Protein AF-A0A831R746-F1 (afdb_monomer)

Structure (mmCIF, N/CA/C/O backbone):
data_AF-A0A831R746-F1
#
_entry.id   AF-A0A831R746-F1
#
loop_
_atom_site.group_PDB
_atom_site.id
_atom_site.type_symbol
_atom_site.label_atom_id
_atom_site.label_alt_id
_atom_site.label_comp_id
_atom_site.label_asym_id
_atom_site.label_entity_id
_atom_site.label_seq_id
_atom_site.pdbx_PDB_ins_code
_atom_site.Cartn_x
_atom_site.Cartn_y
_atom_site.Cartn_z
_atom_site.occupancy
_atom_site.B_iso_or_equiv
_atom_site.auth_seq_id
_atom_site.auth_comp_id
_atom_site.auth_asym_id
_atom_site.auth_atom_id
_atom_site.pdbx_PDB_model_num
ATOM 1 N N . LEU A 1 1 ? -16.765 6.979 41.112 1.00 50.09 1 LEU A N 1
ATOM 2 C CA . LEU A 1 1 ? -15.707 5.944 41.109 1.00 50.09 1 LEU A CA 1
ATOM 3 C C . LEU A 1 1 ? -16.322 4.668 40.548 1.00 50.09 1 LEU A C 1
ATOM 5 O O . LEU A 1 1 ? -17.032 3.985 41.272 1.00 50.09 1 LEU A O 1
ATOM 9 N N . GLN A 1 2 ? -16.201 4.429 39.239 1.00 57.75 2 GLN A N 1
ATOM 10 C CA . GLN A 1 2 ? -16.777 3.231 38.617 1.00 57.75 2 GLN A CA 1
ATOM 11 C C . GLN A 1 2 ? -15.980 2.003 39.065 1.00 57.75 2 GLN A C 1
ATOM 13 O O . GLN A 1 2 ? -14.766 1.943 38.887 1.00 57.75 2 GLN A O 1
ATOM 18 N N . ALA A 1 3 ? -16.677 1.065 39.700 1.00 46.56 3 ALA A N 1
ATOM 19 C CA . ALA A 1 3 ? -16.126 -0.185 40.187 1.00 46.56 3 ALA A CA 1
ATOM 20 C C . ALA A 1 3 ? -15.663 -1.044 39.000 1.00 46.56 3 ALA A C 1
ATOM 22 O O . ALA A 1 3 ? -16.482 -1.581 38.256 1.00 46.56 3 ALA A O 1
ATOM 23 N N . TYR A 1 4 ? -14.348 -1.177 38.827 1.00 52.66 4 TYR A N 1
ATOM 24 C CA . TYR A 1 4 ? -13.725 -2.161 37.939 1.00 52.66 4 TYR A CA 1
ATOM 25 C C . TYR A 1 4 ? -13.855 -3.559 38.565 1.00 52.66 4 TYR A C 1
ATOM 27 O O . TYR A 1 4 ? -12.896 -4.148 39.054 1.00 52.66 4 TYR A O 1
ATOM 35 N N . GLY A 1 5 ? -15.079 -4.074 38.623 1.00 63.88 5 GLY A N 1
ATOM 36 C CA . GLY A 1 5 ? -15.338 -5.457 38.990 1.00 63.88 5 GLY A CA 1
ATOM 37 C C . GLY A 1 5 ? -15.166 -6.368 37.778 1.00 63.88 5 GLY A C 1
ATOM 38 O O . GLY A 1 5 ? -16.043 -6.418 36.923 1.00 63.88 5 GLY A O 1
ATOM 39 N N . GLN A 1 6 ? -14.069 -7.129 37.763 1.00 67.75 6 GLN A N 1
ATOM 40 C CA . GLN A 1 6 ? -14.088 -8.541 37.358 1.00 67.75 6 GLN A CA 1
ATOM 41 C C . GLN A 1 6 ? -14.330 -8.850 35.863 1.00 67.75 6 GLN A C 1
ATOM 43 O O . GLN A 1 6 ? -15.148 -9.702 35.525 1.00 67.75 6 GLN A O 1
ATOM 48 N N . LYS A 1 7 ? -13.590 -8.223 34.941 1.00 67.12 7 LYS A N 1
ATOM 49 C CA . LYS A 1 7 ? -13.391 -8.831 33.612 1.00 67.12 7 LYS A CA 1
ATOM 50 C C . LYS A 1 7 ? -12.181 -9.758 33.671 1.00 67.12 7 LYS A C 1
ATOM 52 O O . LYS A 1 7 ? -11.176 -9.420 34.287 1.00 67.12 7 LYS A O 1
ATOM 57 N N . ASP A 1 8 ? -12.310 -10.943 33.081 1.00 86.38 8 ASP A N 1
ATOM 58 C CA . ASP A 1 8 ? -11.229 -11.926 33.011 1.00 86.38 8 ASP A CA 1
ATOM 59 C C . ASP A 1 8 ? -10.010 -11.299 32.295 1.00 86.38 8 ASP A C 1
ATOM 61 O O . ASP A 1 8 ? -10.163 -10.839 31.155 1.00 86.38 8 ASP A O 1
ATOM 65 N N . PRO A 1 9 ? -8.813 -11.278 32.919 1.00 88.44 9 PRO A N 1
ATOM 66 C CA . PRO A 1 9 ? -7.608 -10.690 32.330 1.00 88.44 9 PRO A CA 1
ATOM 67 C C . PRO A 1 9 ? -7.283 -11.225 30.931 1.00 88.44 9 PRO A C 1
ATOM 69 O O . PRO A 1 9 ? -6.778 -10.496 30.076 1.00 88.44 9 PRO A O 1
ATOM 7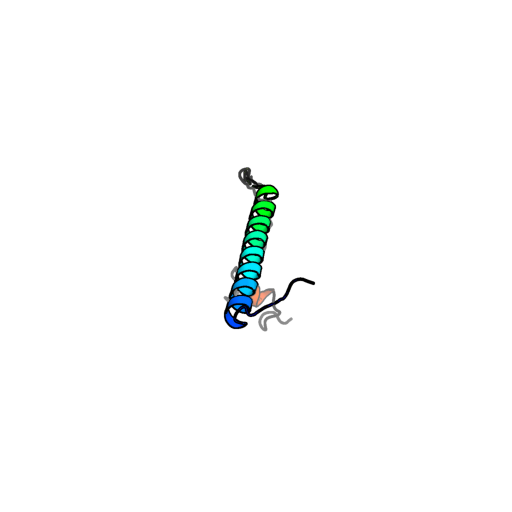2 N N . LEU A 1 10 ? -7.604 -12.492 30.657 1.00 88.69 10 LEU A N 1
ATOM 73 C CA . LEU A 1 10 ? -7.375 -13.103 29.353 1.00 88.69 10 LEU A CA 1
ATOM 74 C C . LEU A 1 10 ? -8.339 -12.563 28.291 1.00 88.69 10 LEU A C 1
ATOM 76 O O . LEU A 1 10 ? -7.971 -12.441 27.120 1.00 88.69 10 LEU A O 1
ATOM 80 N N . VAL A 1 11 ? -9.574 -12.245 28.678 1.00 89.81 11 VAL A N 1
ATOM 81 C CA . VAL A 1 11 ? -10.562 -11.623 27.786 1.00 89.81 11 VAL A CA 1
ATOM 82 C C . VAL A 1 11 ? -10.143 -10.194 27.462 1.00 89.81 11 VAL A C 1
ATOM 84 O O . VAL A 1 11 ? -10.224 -9.785 26.304 1.00 89.81 11 VAL A O 1
ATOM 87 N N . GLU A 1 12 ? -9.641 -9.463 28.453 1.00 89.81 12 GLU A N 1
ATOM 88 C CA . GLU A 1 12 ? -9.167 -8.094 28.273 1.00 89.81 12 GLU A CA 1
ATOM 89 C C . GLU A 1 12 ? -7.949 -8.052 27.344 1.00 89.81 12 GLU A C 1
ATOM 91 O O . GLU A 1 12 ? -8.004 -7.378 26.314 1.00 89.81 12 GLU A O 1
ATOM 96 N N . TYR A 1 13 ? -6.944 -8.898 27.597 1.00 92.69 13 TYR A N 1
ATOM 97 C CA . TYR A 1 13 ? -5.771 -9.039 26.731 1.00 92.69 13 TYR A CA 1
ATOM 98 C C . TYR A 1 13 ? -6.146 -9.393 25.285 1.00 92.69 13 TYR A C 1
ATOM 100 O O . TYR A 1 13 ? -5.646 -8.789 24.336 1.00 92.69 13 TYR A O 1
ATOM 108 N N . LYS A 1 14 ? -7.073 -10.341 25.089 1.00 93.94 14 LYS A N 1
ATOM 109 C CA . LYS A 1 14 ? -7.566 -10.694 23.748 1.00 93.94 14 LYS A CA 1
ATOM 110 C C . LYS A 1 14 ? -8.281 -9.524 23.079 1.00 93.94 14 LYS A C 1
ATOM 112 O O . LYS A 1 14 ? -8.077 -9.292 21.890 1.00 93.94 14 LYS A O 1
ATOM 117 N N . SER A 1 15 ? -9.121 -8.799 23.816 1.00 93.19 15 SER A N 1
ATOM 118 C CA . SER A 1 15 ? -9.868 -7.659 23.278 1.00 93.19 15 SER A CA 1
ATOM 119 C C . SER A 1 15 ? -8.949 -6.495 22.905 1.00 93.19 15 SER A C 1
ATOM 121 O O . SER A 1 15 ? -9.117 -5.890 21.845 1.00 93.19 15 SER A O 1
ATOM 123 N N . GLU A 1 16 ? -7.929 -6.240 23.723 1.00 95.44 16 GLU A N 1
ATOM 124 C CA . GLU A 1 16 ? -6.931 -5.206 23.498 1.00 95.44 16 GLU A CA 1
ATOM 125 C C . GLU A 1 16 ? -6.012 -5.570 22.328 1.00 95.44 16 GLU A C 1
ATOM 127 O O . GLU A 1 16 ? -5.838 -4.763 21.414 1.00 95.44 16 GLU A O 1
ATOM 132 N N . GLY A 1 17 ? -5.525 -6.812 22.274 1.00 96.56 17 GLY A N 1
ATOM 133 C CA . GLY A 1 17 ? -4.739 -7.310 21.146 1.00 96.56 17 GLY A CA 1
ATOM 134 C C . GLY A 1 17 ? -5.527 -7.291 19.834 1.00 96.56 17 GLY A C 1
ATOM 135 O O . GLY A 1 17 ? -5.008 -6.880 18.796 1.00 96.56 17 GLY A O 1
ATOM 136 N N . HIS A 1 18 ? -6.811 -7.654 19.870 1.00 97.12 18 HIS A N 1
ATOM 137 C CA . HIS A 1 18 ? -7.677 -7.579 18.696 1.00 97.12 18 HIS A CA 1
ATOM 138 C C . HIS A 1 18 ? -7.926 -6.132 18.243 1.00 97.12 18 HIS A C 1
ATOM 140 O O . HIS A 1 18 ? -7.989 -5.874 17.039 1.00 97.12 18 HIS A O 1
ATOM 146 N N . ARG A 1 19 ? -8.026 -5.181 19.181 1.00 97.50 19 ARG A N 1
ATOM 147 C CA . ARG A 1 19 ? -8.115 -3.747 18.872 1.00 97.50 19 ARG A CA 1
ATOM 148 C C . ARG A 1 19 ? -6.849 -3.258 18.171 1.00 97.50 19 ARG A C 1
ATOM 150 O O . ARG A 1 19 ? -6.948 -2.702 17.085 1.00 97.50 19 ARG A O 1
ATOM 157 N N . MET A 1 20 ? -5.676 -3.556 18.727 1.00 97.00 20 MET A N 1
ATOM 158 C CA . MET A 1 20 ? -4.390 -3.183 18.123 1.00 97.00 20 MET A CA 1
ATOM 159 C C . MET A 1 20 ? -4.207 -3.792 16.726 1.00 97.00 20 MET A C 1
ATOM 161 O O . MET A 1 20 ? -3.724 -3.127 15.812 1.00 97.00 20 MET A O 1
ATOM 165 N N . TYR A 1 21 ? -4.627 -5.044 16.532 1.00 98.00 21 TYR A N 1
ATOM 166 C CA . TYR A 1 21 ? -4.596 -5.691 15.221 1.00 98.00 21 TYR A CA 1
ATOM 167 C C . TYR A 1 21 ? -5.503 -4.986 14.203 1.00 98.00 21 TYR A C 1
ATOM 169 O O . TYR A 1 21 ? -5.087 -4.750 13.070 1.00 98.00 21 TYR A O 1
ATOM 177 N N . LYS A 1 22 ? -6.722 -4.604 14.601 1.00 97.88 22 LYS A N 1
ATOM 178 C CA . LYS A 1 22 ? -7.624 -3.819 13.745 1.00 97.88 22 LYS A CA 1
ATOM 179 C C . LYS A 1 22 ? -7.025 -2.462 13.380 1.00 97.88 22 LYS A C 1
ATOM 181 O O . LYS A 1 22 ? -7.095 -2.077 12.216 1.00 97.88 22 LYS A O 1
ATOM 186 N N . ASP A 1 23 ? -6.394 -1.784 14.333 1.00 98.12 23 ASP A N 1
ATOM 187 C CA . ASP A 1 23 ? -5.724 -0.503 14.088 1.00 98.12 23 ASP A CA 1
ATOM 188 C C . ASP A 1 23 ? -4.561 -0.660 13.089 1.00 98.12 23 ASP A C 1
ATOM 190 O O . ASP A 1 23 ? -4.390 0.165 12.188 1.00 98.12 23 ASP A O 1
ATOM 194 N N . LEU A 1 24 ? -3.802 -1.759 13.182 1.00 97.94 24 LEU A N 1
ATOM 195 C CA . LEU A 1 24 ? -2.768 -2.103 12.205 1.00 97.94 24 LEU A CA 1
ATOM 196 C C . LEU A 1 24 ? -3.354 -2.320 10.803 1.00 97.94 24 LEU A C 1
ATOM 198 O O . LEU A 1 24 ? -2.807 -1.792 9.835 1.00 97.94 24 LEU A O 1
ATOM 202 N N . LEU A 1 25 ? -4.451 -3.071 10.681 1.00 98.06 25 LEU A N 1
ATOM 203 C CA . LEU A 1 25 ? -5.106 -3.294 9.388 1.00 98.06 25 LEU A CA 1
ATOM 204 C C . LEU A 1 25 ? -5.553 -1.971 8.753 1.00 98.06 25 LEU A C 1
ATOM 206 O O . LEU A 1 25 ? -5.244 -1.717 7.592 1.00 98.06 25 LEU A O 1
ATOM 210 N N . LEU A 1 26 ? -6.181 -1.089 9.536 1.00 97.75 26 LEU A N 1
ATOM 211 C CA . LEU A 1 26 ? -6.596 0.239 9.069 1.00 97.75 26 LEU A CA 1
ATOM 212 C C . LEU A 1 26 ? -5.404 1.099 8.621 1.00 97.75 26 LEU A C 1
ATOM 214 O O . LEU A 1 26 ? -5.501 1.842 7.642 1.00 97.75 26 LEU A O 1
ATOM 218 N N . SER A 1 27 ? -4.267 0.986 9.309 1.00 97.88 27 SER A N 1
ATOM 219 C CA . SER A 1 27 ? -3.027 1.665 8.923 1.00 97.88 27 SER A CA 1
ATOM 220 C C . SER A 1 27 ? -2.491 1.165 7.576 1.00 97.88 27 SER A C 1
ATOM 222 O O . SER A 1 27 ? -2.117 1.969 6.717 1.00 97.88 27 SER A O 1
ATOM 224 N N . ILE A 1 28 ? -2.508 -0.153 7.352 1.00 97.94 28 ILE A N 1
ATOM 225 C CA . ILE A 1 28 ? -2.086 -0.760 6.082 1.00 97.94 28 ILE A CA 1
ATOM 226 C C . ILE A 1 28 ? -3.003 -0.310 4.942 1.00 97.94 28 ILE A C 1
ATOM 228 O O . ILE A 1 28 ? -2.504 0.132 3.905 1.00 97.94 28 ILE A O 1
ATOM 232 N N . ASP A 1 29 ? -4.319 -0.354 5.140 1.00 97.69 29 ASP A N 1
ATOM 233 C CA . ASP A 1 29 ? -5.289 0.076 4.128 1.00 97.69 29 ASP A CA 1
ATOM 234 C C . ASP A 1 29 ? -5.106 1.555 3.769 1.00 97.69 29 ASP A C 1
ATOM 236 O O . ASP A 1 29 ? -5.082 1.920 2.589 1.00 97.69 29 ASP A O 1
ATOM 240 N N . SER A 1 30 ? -4.881 2.406 4.774 1.00 97.00 30 SER A N 1
ATOM 241 C CA . SER A 1 30 ? -4.570 3.823 4.569 1.00 97.00 30 SER A CA 1
ATOM 242 C C . SER A 1 30 ? -3.274 4.013 3.771 1.00 97.00 30 SER A C 1
ATOM 244 O O . SER A 1 30 ? -3.229 4.795 2.818 1.00 97.00 30 SER A O 1
ATOM 246 N N . MET A 1 31 ? -2.229 3.240 4.078 1.00 95.81 31 MET A N 1
ATOM 247 C CA . MET A 1 31 ? -0.961 3.275 3.345 1.00 95.81 31 MET A CA 1
ATOM 248 C C . MET A 1 31 ? -1.122 2.838 1.883 1.00 95.81 31 MET A C 1
ATOM 250 O O . MET A 1 31 ? -0.540 3.469 0.993 1.00 95.81 31 MET A O 1
ATOM 254 N N . ILE A 1 32 ? -1.925 1.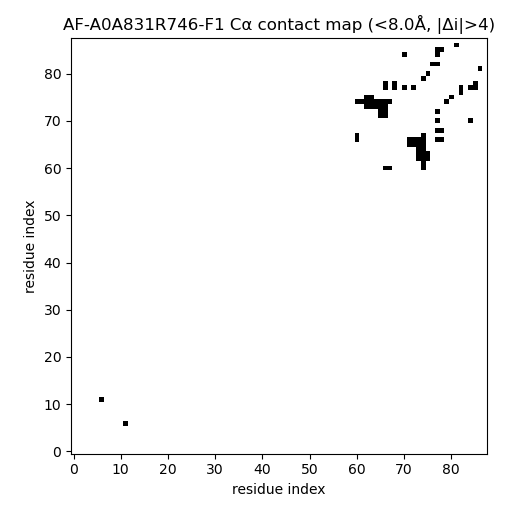805 1.612 1.00 97.00 32 ILE A N 1
ATOM 255 C CA . ILE A 1 32 ? -2.232 1.357 0.247 1.00 97.00 32 ILE A CA 1
ATOM 256 C C . ILE A 1 32 ? -3.005 2.451 -0.495 1.00 97.00 32 ILE A C 1
ATOM 258 O O . ILE A 1 32 ? -2.604 2.840 -1.593 1.00 97.00 32 ILE A O 1
ATOM 262 N N . ALA A 1 33 ? -4.056 3.006 0.111 1.00 96.19 33 ALA A N 1
ATOM 263 C CA . ALA A 1 33 ? -4.859 4.067 -0.491 1.00 96.19 33 ALA A CA 1
ATOM 264 C C . ALA A 1 33 ? -4.018 5.313 -0.819 1.00 96.19 33 ALA A C 1
ATOM 266 O O . ALA A 1 33 ? -4.105 5.855 -1.923 1.00 96.19 33 ALA A O 1
ATOM 267 N N . HIS A 1 34 ? -3.146 5.733 0.101 1.00 94.25 34 HIS A N 1
ATOM 268 C CA . HIS A 1 34 ?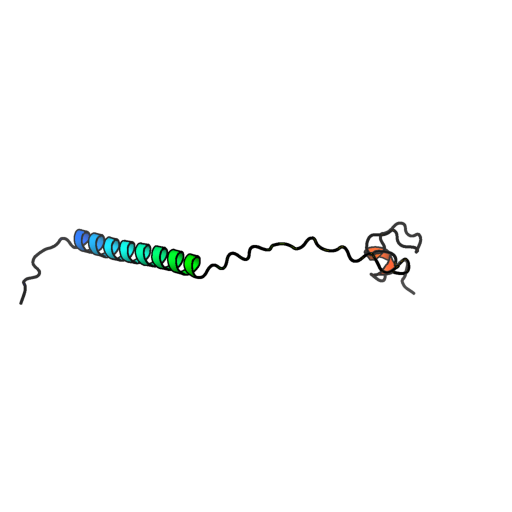 -2.226 6.853 -0.108 1.00 94.25 34 HIS A CA 1
ATOM 269 C C . HIS A 1 34 ? -1.225 6.573 -1.233 1.00 94.25 34 HIS A C 1
ATOM 271 O O . HIS A 1 34 ? -0.975 7.440 -2.077 1.00 94.25 34 HIS A O 1
ATOM 277 N N . SER A 1 35 ? -0.667 5.362 -1.254 1.00 93.12 35 SER A N 1
ATOM 278 C CA . SER A 1 35 ? 0.257 4.906 -2.297 1.00 93.12 35 SER A CA 1
ATOM 279 C C . SER A 1 35 ? -0.405 4.920 -3.672 1.00 93.12 35 SER A C 1
ATOM 281 O O . SER A 1 35 ? 0.172 5.453 -4.616 1.00 93.12 35 SER A O 1
ATOM 283 N N . LEU A 1 36 ? -1.636 4.415 -3.778 1.00 93.62 36 LEU A N 1
ATOM 284 C CA . LEU A 1 36 ? -2.406 4.397 -5.022 1.00 93.62 36 LEU A CA 1
ATOM 285 C C . LEU A 1 36 ? -2.791 5.803 -5.490 1.00 93.62 36 LEU A C 1
ATOM 287 O O . LEU A 1 36 ? -2.619 6.125 -6.660 1.00 93.62 36 LEU A O 1
ATOM 291 N N . MET A 1 37 ? -3.258 6.665 -4.587 1.00 93.56 37 MET A N 1
ATOM 292 C CA . MET A 1 37 ? -3.667 8.032 -4.929 1.00 93.56 37 MET A CA 1
ATOM 293 C C . MET A 1 37 ? -2.502 8.871 -5.472 1.00 93.56 37 MET A C 1
ATOM 295 O O . MET A 1 37 ? -2.685 9.722 -6.343 1.00 93.56 37 MET A O 1
ATOM 299 N N . ARG A 1 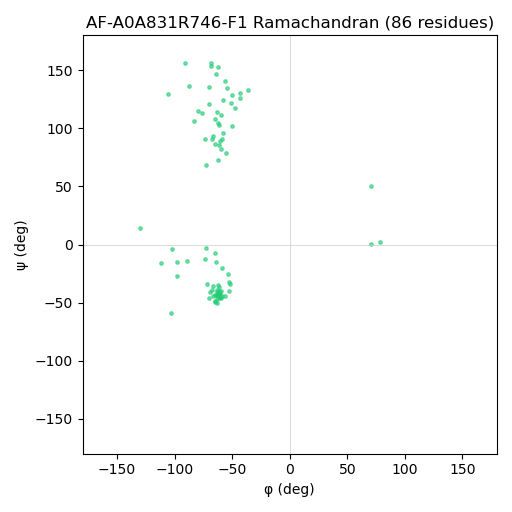38 ? -1.291 8.639 -4.957 1.00 86.69 38 ARG A N 1
ATOM 300 C CA . ARG A 1 38 ? -0.073 9.323 -5.412 1.00 86.69 38 ARG A CA 1
ATOM 301 C C . ARG A 1 38 ? 0.630 8.604 -6.556 1.00 86.69 38 ARG A C 1
ATOM 303 O O . ARG A 1 38 ? 1.499 9.212 -7.185 1.00 86.69 38 ARG A O 1
ATOM 310 N N . ALA A 1 39 ? 0.279 7.350 -6.836 1.00 88.88 39 ALA A N 1
ATOM 311 C CA . ALA A 1 39 ? 0.850 6.600 -7.938 1.00 88.88 39 ALA A CA 1
ATOM 312 C C . ALA A 1 39 ? 0.501 7.295 -9.257 1.00 88.88 39 ALA A C 1
ATOM 314 O O . ALA A 1 39 ? -0.614 7.231 -9.771 1.00 88.88 39 ALA A O 1
ATOM 315 N N . ARG A 1 40 ? 1.490 7.975 -9.838 1.00 81.25 40 ARG A N 1
ATOM 316 C CA . ARG A 1 40 ? 1.424 8.389 -11.232 1.00 81.25 40 ARG A CA 1
ATOM 317 C C . ARG A 1 40 ? 1.702 7.152 -12.069 1.00 81.25 40 ARG A C 1
ATOM 319 O O . ARG A 1 40 ? 2.817 6.633 -12.061 1.00 81.25 40 ARG A O 1
ATOM 326 N N . VAL A 1 41 ? 0.695 6.686 -12.804 1.00 75.31 41 VAL A N 1
ATOM 327 C CA . VAL A 1 41 ? 0.924 5.761 -13.913 1.00 75.31 41 VAL A CA 1
ATOM 328 C C . VAL A 1 41 ? 1.694 6.556 -14.957 1.00 75.31 41 VAL A C 1
ATOM 330 O O . VAL A 1 41 ? 1.111 7.273 -15.770 1.00 75.31 41 VAL A O 1
ATOM 333 N N . ASN A 1 42 ? 3.022 6.465 -14.915 1.00 72.00 42 ASN A N 1
ATOM 334 C CA . ASN A 1 42 ? 3.835 6.806 -16.067 1.00 72.00 42 ASN A CA 1
ATOM 335 C C . ASN A 1 42 ? 3.470 5.783 -17.140 1.00 72.00 42 ASN A C 1
ATOM 337 O O . ASN A 1 42 ? 4.109 4.738 -17.261 1.00 72.00 42 ASN A O 1
ATOM 341 N N . SER A 1 43 ? 2.416 6.079 -17.905 1.00 68.50 43 SER A N 1
ATOM 342 C CA . SER A 1 43 ? 2.264 5.536 -19.242 1.00 68.50 43 SER A CA 1
ATOM 343 C C . SER A 1 43 ? 3.480 6.053 -19.984 1.00 68.50 43 SER A C 1
ATOM 345 O O . SER A 1 43 ? 3.502 7.169 -20.506 1.00 68.50 43 SER A O 1
ATOM 347 N N . GLN A 1 44 ? 4.558 5.277 -19.928 1.00 63.88 44 GLN A N 1
ATOM 348 C CA . GLN A 1 44 ? 5.600 5.374 -20.914 1.00 63.88 44 GLN A CA 1
ATOM 349 C C . GLN A 1 44 ? 4.900 5.015 -22.219 1.00 63.88 44 GLN A C 1
ATOM 351 O O . GLN A 1 44 ? 4.933 3.871 -22.667 1.00 63.88 44 GLN A O 1
ATOM 356 N N . ASN A 1 45 ? 4.275 6.010 -22.846 1.00 61.75 45 ASN A N 1
ATOM 357 C CA . ASN A 1 45 ? 4.256 6.071 -24.282 1.00 61.75 45 ASN A CA 1
ATOM 358 C C . ASN A 1 45 ? 5.735 6.144 -24.658 1.00 61.75 45 ASN A C 1
ATOM 360 O O . ASN A 1 45 ? 6.325 7.221 -24.763 1.00 61.75 45 ASN A O 1
ATOM 364 N N . ARG A 1 46 ? 6.376 4.971 -24.700 1.00 61.91 46 ARG A N 1
ATOM 365 C CA . ARG A 1 46 ? 7.666 4.769 -25.325 1.00 61.91 46 ARG A CA 1
ATOM 366 C C . ARG A 1 46 ? 7.405 5.185 -26.758 1.00 61.91 46 ARG A C 1
ATOM 368 O O . ARG A 1 46 ? 6.969 4.380 -27.577 1.00 61.91 46 ARG A O 1
ATOM 375 N N . ALA A 1 47 ? 7.635 6.466 -27.036 1.00 61.94 47 ALA A N 1
ATOM 376 C CA . ALA A 1 47 ? 7.878 6.916 -28.384 1.00 61.94 47 ALA A CA 1
ATOM 377 C C . ALA A 1 47 ? 8.838 5.882 -28.987 1.00 61.94 47 ALA A C 1
ATOM 379 O O . ALA A 1 47 ? 9.798 5.502 -28.298 1.00 61.94 47 ALA A O 1
ATOM 380 N N . PRO A 1 48 ? 8.554 5.346 -30.187 1.00 63.25 48 PRO A N 1
ATOM 381 C CA . PRO A 1 48 ? 9.422 4.350 -30.782 1.00 63.25 48 PRO A CA 1
ATOM 382 C C . PRO A 1 48 ? 10.824 4.937 -30.743 1.00 63.25 48 PRO A C 1
ATOM 384 O O . PRO A 1 48 ? 11.037 6.059 -31.208 1.00 63.25 48 PRO A O 1
ATOM 387 N N . HIS A 1 49 ? 11.742 4.225 -30.085 1.00 62.66 49 HIS A N 1
ATOM 388 C CA . HIS A 1 49 ? 13.150 4.577 -30.057 1.00 62.66 49 HIS A CA 1
ATOM 389 C C . HIS A 1 49 ? 13.544 4.793 -31.516 1.00 62.66 49 HIS A C 1
ATOM 391 O O . HIS A 1 49 ? 13.687 3.833 -32.274 1.00 62.66 49 HIS A O 1
ATOM 397 N N . ARG A 1 50 ? 13.655 6.055 -31.943 1.00 61.12 50 ARG A N 1
ATOM 398 C CA . ARG A 1 50 ? 14.284 6.374 -33.214 1.00 61.12 50 ARG A CA 1
ATOM 399 C C . ARG A 1 50 ? 15.706 5.875 -33.046 1.00 61.12 50 ARG A C 1
ATOM 401 O O . ARG A 1 50 ? 16.504 6.478 -32.331 1.00 61.12 50 ARG A O 1
ATOM 408 N N . HIS A 1 51 ? 15.982 4.724 -33.647 1.00 59.94 51 HIS A N 1
ATOM 409 C CA . HIS A 1 51 ? 17.329 4.285 -33.927 1.00 59.94 51 HIS A CA 1
ATOM 410 C C . HIS A 1 51 ? 17.945 5.384 -34.788 1.00 59.94 51 HIS A C 1
ATOM 412 O O . HIS A 1 51 ? 17.703 5.462 -35.990 1.00 59.94 51 HIS A O 1
ATOM 418 N N . VAL A 1 52 ? 18.665 6.300 -34.142 1.00 60.09 52 VAL A N 1
ATOM 419 C CA . VAL A 1 52 ? 19.559 7.215 -34.836 1.00 60.09 52 VAL A CA 1
ATOM 420 C C . VAL A 1 52 ? 20.558 6.315 -35.545 1.00 60.09 52 VAL A C 1
ATOM 422 O O . VAL A 1 52 ? 21.315 5.587 -34.901 1.00 60.09 52 VAL A O 1
ATOM 425 N N . VAL A 1 53 ? 20.461 6.300 -36.873 1.00 61.12 53 VAL A N 1
ATOM 426 C CA . VAL A 1 53 ? 21.359 5.570 -37.760 1.00 61.12 53 VAL A CA 1
ATOM 427 C C . VAL A 1 53 ? 22.795 5.917 -37.379 1.00 61.12 53 VAL A C 1
ATOM 429 O O . VAL A 1 53 ? 23.161 7.079 -37.207 1.00 61.12 53 VAL A O 1
ATOM 432 N N . SER A 1 54 ? 23.567 4.857 -37.182 1.00 59.56 54 SER A N 1
ATOM 433 C CA . SER A 1 54 ? 24.962 4.827 -36.782 1.00 59.56 54 SER A CA 1
ATOM 434 C C . SER A 1 54 ? 25.808 5.869 -37.515 1.00 59.56 54 SER A C 1
ATOM 436 O O . SER A 1 54 ? 25.896 5.854 -38.740 1.00 59.56 54 SER A O 1
ATOM 438 N N . GLN A 1 55 ? 26.532 6.704 -36.765 1.00 65.62 55 GLN A N 1
ATOM 439 C CA . GLN A 1 55 ? 27.790 7.246 -37.284 1.00 65.62 55 GLN A CA 1
ATOM 440 C C . GLN A 1 55 ? 28.686 6.058 -37.674 1.00 65.62 55 GLN A C 1
ATOM 442 O O . GLN A 1 55 ? 28.709 5.072 -36.922 1.00 65.62 55 GLN A O 1
ATOM 447 N N . PRO A 1 56 ? 29.443 6.120 -38.785 1.00 52.59 56 PRO A N 1
ATOM 448 C CA . PRO A 1 56 ? 30.438 5.108 -39.088 1.00 52.59 56 PRO A CA 1
ATOM 449 C C . PRO A 1 56 ? 31.538 5.236 -38.035 1.00 52.59 56 PRO A C 1
ATOM 451 O O . PRO A 1 56 ? 32.480 6.017 -38.157 1.00 52.59 5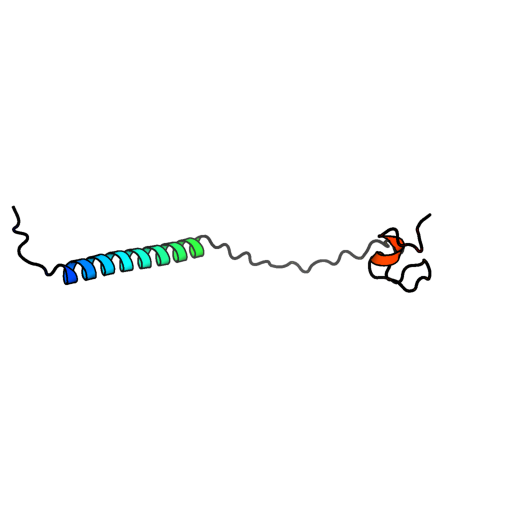6 PRO A O 1
ATOM 454 N N . ARG A 1 57 ? 31.397 4.498 -36.932 1.00 56.03 57 ARG A N 1
ATOM 455 C CA . ARG A 1 57 ? 32.512 4.274 -36.025 1.00 56.03 57 ARG A CA 1
ATOM 456 C C . ARG A 1 57 ? 33.527 3.515 -36.863 1.00 56.03 57 ARG A C 1
ATOM 458 O O . ARG A 1 57 ? 33.242 2.393 -37.270 1.00 56.03 57 ARG A O 1
ATOM 465 N N . ALA A 1 58 ? 34.677 4.139 -37.124 1.00 63.41 58 ALA A N 1
ATOM 466 C CA . ALA A 1 58 ? 35.880 3.438 -37.563 1.00 63.41 58 ALA A CA 1
ATOM 467 C C . ALA A 1 58 ? 35.930 2.083 -36.849 1.00 63.41 58 ALA A C 1
ATOM 469 O O . ALA A 1 58 ? 35.648 2.062 -35.649 1.00 63.41 58 ALA A O 1
ATOM 470 N N . ASN A 1 59 ? 36.190 0.995 -37.580 1.00 67.25 59 ASN A N 1
ATOM 471 C CA . ASN A 1 59 ? 36.114 -0.394 -37.114 1.00 67.25 59 ASN A CA 1
ATOM 472 C C . ASN A 1 59 ? 36.987 -0.621 -35.866 1.00 67.25 59 ASN A C 1
ATOM 474 O O . ASN A 1 59 ? 38.106 -1.121 -35.937 1.00 67.25 59 ASN A O 1
ATOM 478 N N . LYS A 1 60 ? 36.492 -0.205 -34.703 1.00 73.56 60 LYS A N 1
ATOM 479 C CA . LYS A 1 60 ? 37.126 -0.409 -33.411 1.00 73.56 60 LYS A CA 1
ATOM 480 C C . LYS A 1 60 ? 36.801 -1.840 -33.037 1.00 73.56 60 LYS A C 1
ATOM 482 O O . LYS A 1 60 ? 35.629 -2.154 -32.840 1.00 73.56 60 LYS A O 1
ATOM 487 N N . VAL A 1 61 ? 37.835 -2.676 -32.965 1.00 79.94 61 VAL A N 1
ATOM 488 C CA . VAL A 1 61 ? 37.730 -4.065 -32.509 1.00 79.94 61 VAL A CA 1
ATOM 489 C C . VAL A 1 61 ? 36.915 -4.087 -31.217 1.00 79.94 61 VAL A C 1
ATOM 491 O O . VAL A 1 61 ? 37.269 -3.447 -30.220 1.00 79.94 61 VAL A O 1
ATOM 494 N N . GLY A 1 62 ? 35.774 -4.766 -31.258 1.00 85.00 62 GLY A N 1
ATOM 495 C CA . GLY A 1 62 ? 34.859 -4.868 -30.141 1.00 85.00 62 GLY A CA 1
ATOM 496 C C . GLY A 1 62 ? 35.469 -5.688 -29.011 1.00 85.00 62 GLY A C 1
ATOM 497 O O . GLY A 1 62 ? 36.284 -6.586 -29.206 1.00 85.00 62 GLY A O 1
ATOM 498 N N . ARG A 1 63 ? 35.026 -5.423 -27.778 1.00 88.06 63 ARG A N 1
ATOM 499 C CA . ARG A 1 63 ? 35.549 -6.070 -26.558 1.00 88.06 63 ARG A CA 1
ATOM 500 C C . ARG A 1 63 ? 35.569 -7.610 -26.644 1.00 88.06 63 ARG A C 1
ATOM 502 O O . ARG A 1 63 ? 36.426 -8.257 -26.046 1.00 88.06 63 ARG A O 1
ATOM 509 N N . ASN A 1 64 ? 34.597 -8.207 -27.335 1.00 89.56 64 ASN A N 1
ATOM 510 C CA . ASN A 1 64 ? 34.444 -9.659 -27.464 1.00 89.56 64 ASN A CA 1
ATOM 511 C C . ASN A 1 64 ? 34.922 -10.226 -28.811 1.00 89.56 64 ASN A C 1
ATOM 513 O O . ASN A 1 64 ? 34.891 -11.451 -28.947 1.00 89.56 64 ASN A O 1
ATOM 517 N N . ASP A 1 65 ? 35.354 -9.384 -29.749 1.00 90.12 65 ASP A N 1
ATOM 518 C CA . ASP A 1 65 ? 35.843 -9.814 -31.061 1.00 90.12 65 ASP A CA 1
ATOM 519 C C . ASP A 1 65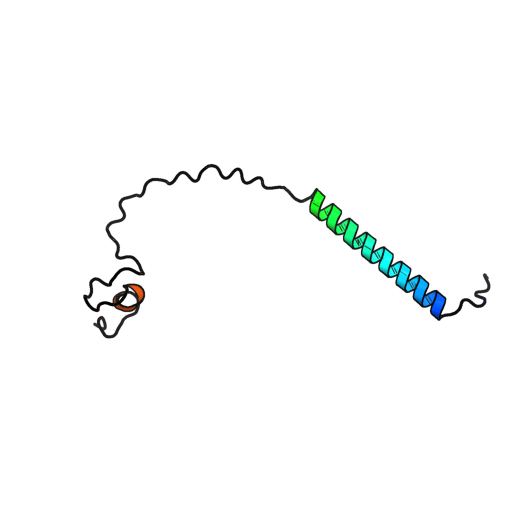 ? 37.173 -10.561 -30.924 1.00 90.12 65 ASP A C 1
ATOM 521 O O . ASP A 1 65 ? 37.877 -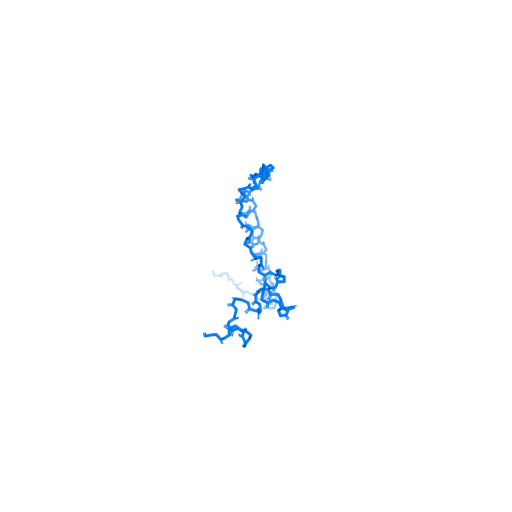10.382 -29.918 1.00 90.12 65 ASP A O 1
ATOM 525 N N . PRO A 1 66 ? 37.528 -11.430 -31.888 1.00 88.81 66 PRO A N 1
ATOM 526 C CA . PRO A 1 66 ? 38.864 -12.007 -31.945 1.00 88.81 66 PRO A CA 1
ATOM 527 C C . PRO A 1 66 ? 39.908 -10.889 -31.943 1.00 88.81 66 PRO A C 1
ATOM 529 O O . PRO A 1 66 ? 39.764 -9.870 -32.619 1.00 88.81 66 PRO A O 1
ATOM 532 N N . CYS A 1 67 ? 40.948 -11.053 -31.132 1.00 88.00 67 CYS A N 1
ATOM 533 C CA . CYS A 1 67 ? 41.995 -10.052 -31.051 1.00 88.00 67 CYS A CA 1
ATOM 534 C C . CYS A 1 67 ? 42.817 -10.040 -32.354 1.00 88.00 67 CYS A C 1
ATOM 536 O O . CYS A 1 67 ? 43.236 -11.113 -32.799 1.00 88.00 67 CYS A O 1
ATOM 538 N N . PRO A 1 68 ? 43.134 -8.860 -32.927 1.00 85.50 68 PRO A N 1
ATOM 539 C CA . PRO A 1 68 ? 43.966 -8.745 -34.130 1.00 85.50 68 PRO A CA 1
ATOM 540 C C . PRO A 1 68 ? 45.415 -9.218 -33.922 1.00 85.50 68 PRO A C 1
ATOM 542 O O . PRO A 1 68 ? 46.164 -9.327 -34.883 1.00 85.50 68 PRO A O 1
ATOM 545 N N . CYS A 1 69 ? 45.799 -9.530 -32.679 1.00 83.19 69 CYS A N 1
ATOM 546 C CA . CYS A 1 69 ? 47.090 -10.096 -32.291 1.00 83.19 69 CYS A CA 1
ATOM 547 C C . CYS A 1 69 ? 47.366 -11.497 -32.864 1.00 83.19 69 CYS A C 1
ATOM 549 O O . CYS A 1 69 ? 48.490 -11.976 -32.784 1.00 83.19 69 CYS A O 1
ATOM 551 N N . GLY A 1 70 ? 46.340 -12.185 -33.381 1.00 79.31 70 GLY A N 1
ATOM 552 C CA . GLY A 1 70 ? 46.470 -13.551 -33.893 1.00 79.31 70 GLY A CA 1
ATOM 553 C C . GLY A 1 70 ? 46.511 -14.637 -32.812 1.00 79.31 70 GLY A C 1
ATOM 554 O O . GLY A 1 70 ? 46.573 -15.813 -33.144 1.00 79.31 70 GLY A O 1
ATOM 555 N N . SER A 1 71 ? 46.392 -14.296 -31.523 1.00 82.94 71 SER A N 1
ATOM 556 C CA . SER A 1 71 ? 46.456 -15.286 -30.433 1.00 82.94 71 SER A CA 1
ATOM 557 C C . SER A 1 71 ? 45.235 -16.201 -30.298 1.00 82.94 71 SER A C 1
ATOM 559 O O . SER A 1 71 ? 45.169 -17.033 -29.394 1.00 82.94 71 SER A O 1
ATOM 561 N N . GLY A 1 72 ? 44.205 -16.001 -31.126 1.00 84.94 72 GLY A N 1
ATOM 562 C CA . GLY A 1 72 ? 42.936 -16.731 -31.046 1.00 84.94 72 GLY A CA 1
ATOM 563 C C . GLY A 1 72 ? 42.062 -16.367 -29.834 1.00 84.94 72 GLY A C 1
ATOM 564 O O . GLY A 1 72 ? 40.965 -16.905 -29.673 1.00 84.94 72 GLY A O 1
ATOM 565 N N . LYS A 1 73 ? 42.493 -15.437 -28.971 1.00 87.25 73 LYS A N 1
ATOM 566 C CA . LYS A 1 73 ? 41.723 -14.974 -27.802 1.00 87.25 73 LYS A CA 1
ATOM 567 C C . LYS A 1 73 ? 40.855 -13.760 -28.151 1.00 87.25 73 LYS A C 1
ATOM 569 O O . LYS A 1 73 ? 41.160 -12.984 -29.047 1.00 87.25 73 LYS A O 1
ATOM 574 N N . LYS A 1 74 ? 39.779 -13.547 -27.382 1.00 90.00 74 LYS A N 1
ATOM 575 C CA . LYS A 1 74 ? 38.945 -12.329 -27.469 1.00 90.00 74 LYS A CA 1
ATOM 576 C C . LYS A 1 74 ? 39.743 -11.081 -27.068 1.00 90.00 74 LYS A C 1
ATOM 578 O O . LYS A 1 74 ? 40.539 -11.160 -26.128 1.00 90.00 74 LYS A O 1
ATOM 583 N N . TYR A 1 75 ? 39.461 -9.927 -27.676 1.00 89.31 75 TYR A N 1
ATOM 584 C CA . TYR A 1 75 ? 40.175 -8.661 -27.449 1.00 89.31 75 TYR A CA 1
ATOM 585 C C . TYR A 1 75 ? 40.252 -8.267 -25.965 1.00 89.31 75 TYR A C 1
ATOM 587 O O . TYR A 1 75 ? 41.324 -7.917 -25.477 1.00 89.31 75 TYR A O 1
ATOM 595 N N . LYS A 1 76 ? 39.178 -8.468 -25.186 1.00 89.75 76 LYS A N 1
ATOM 596 C CA . LYS A 1 76 ? 39.181 -8.229 -23.727 1.00 89.75 76 LYS A CA 1
ATOM 597 C C . LYS A 1 76 ? 40.212 -9.030 -22.926 1.00 89.75 76 LYS A C 1
ATOM 599 O O . LYS A 1 76 ? 40.462 -8.673 -21.784 1.00 89.75 76 LYS A O 1
ATOM 604 N N . ARG A 1 77 ? 40.733 -10.134 -23.475 1.00 85.12 77 ARG A N 1
ATOM 605 C CA . ARG A 1 77 ? 41.699 -11.038 -22.822 1.00 85.12 77 ARG A CA 1
ATOM 606 C C . ARG 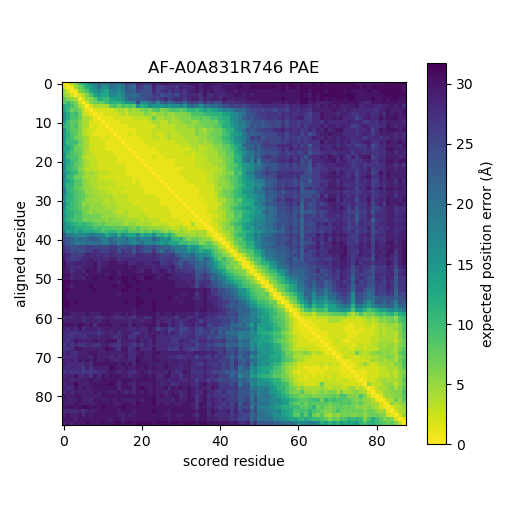A 1 77 ? 43.099 -11.016 -23.451 1.00 85.12 77 ARG A C 1
ATOM 608 O O . ARG A 1 77 ? 44.002 -11.542 -22.820 1.00 85.12 77 ARG A O 1
ATOM 615 N N . CYS A 1 78 ? 43.260 -10.476 -24.665 1.00 87.12 78 CYS A N 1
ATOM 616 C CA . CYS A 1 78 ? 44.566 -10.299 -25.331 1.00 87.12 78 CYS A CA 1
ATOM 617 C C . CYS A 1 78 ? 44.992 -8.818 -25.247 1.00 87.12 78 CYS A C 1
ATOM 619 O O . CYS A 1 78 ? 46.010 -8.518 -24.645 1.00 87.12 78 CYS A O 1
ATOM 621 N N . GLY A 1 79 ? 44.188 -7.885 -25.780 1.00 80.62 79 GLY A N 1
ATOM 622 C CA . GLY A 1 79 ? 44.592 -6.484 -25.987 1.00 80.62 79 GLY A CA 1
ATOM 623 C C . GLY A 1 79 ? 44.169 -5.464 -24.919 1.00 80.62 79 GLY A C 1
ATOM 624 O O . GLY A 1 79 ? 44.697 -4.360 -24.912 1.00 80.62 79 GLY A O 1
ATOM 625 N N . MET A 1 80 ? 43.221 -5.780 -24.024 1.00 78.62 80 MET A N 1
ATOM 626 C CA . MET A 1 80 ? 42.803 -4.851 -22.944 1.00 78.62 80 MET A CA 1
ATOM 627 C C . MET A 1 80 ? 43.458 -5.128 -21.590 1.00 78.62 80 MET A C 1
ATOM 629 O O . MET A 1 80 ? 43.557 -4.244 -20.747 1.00 78.62 80 MET A O 1
ATOM 633 N N . ILE A 1 81 ? 43.835 -6.378 -21.360 1.00 76.00 81 ILE A N 1
ATOM 634 C CA . ILE A 1 81 ? 44.621 -6.812 -20.209 1.00 76.00 81 ILE A CA 1
ATOM 635 C C . ILE A 1 81 ? 45.991 -7.062 -20.813 1.00 76.00 81 ILE A C 1
ATOM 637 O O . ILE A 1 81 ? 46.020 -7.751 -21.827 1.00 76.00 81 ILE A O 1
ATOM 641 N N . SER A 1 82 ? 47.075 -6.517 -20.257 1.00 65.81 82 SER A N 1
ATOM 642 C CA . SER A 1 82 ? 48.451 -6.714 -20.745 1.00 65.81 82 SER A CA 1
ATOM 643 C C . SER A 1 82 ? 48.861 -8.190 -20.659 1.00 65.81 82 SER A C 1
ATOM 645 O O . SER A 1 82 ? 49.598 -8.620 -19.767 1.00 65.81 82 SER A O 1
ATOM 647 N N . ALA A 1 83 ? 48.290 -8.995 -21.550 1.00 72.56 83 ALA A N 1
ATOM 648 C CA . ALA A 1 83 ? 48.453 -10.426 -21.630 1.00 72.56 83 ALA A CA 1
ATOM 649 C C . ALA A 1 83 ? 49.925 -10.728 -21.922 1.00 72.56 83 ALA A C 1
ATOM 651 O O . ALA A 1 83 ? 50.595 -9.907 -22.544 1.00 72.56 83 ALA A O 1
ATOM 652 N N . PRO A 1 84 ? 50.447 -11.898 -21.520 1.00 71.25 84 PRO A N 1
ATOM 653 C CA . PRO A 1 84 ? 51.842 -12.259 -21.782 1.00 71.25 84 PRO A CA 1
ATOM 654 C C . PRO A 1 84 ? 52.229 -12.163 -23.271 1.00 71.25 84 PRO A C 1
ATOM 656 O O . PRO A 1 84 ? 53.379 -11.894 -23.571 1.00 71.25 84 PRO A O 1
ATOM 659 N N . GLU A 1 85 ? 51.263 -12.298 -24.186 1.00 68.06 85 GLU A N 1
ATOM 660 C CA . GLU A 1 85 ? 51.421 -12.153 -25.646 1.00 68.06 85 GLU A CA 1
ATOM 661 C C . GLU A 1 85 ? 51.597 -10.693 -26.121 1.00 68.06 85 GLU A C 1
ATOM 663 O O . GLU A 1 85 ? 51.962 -10.460 -27.267 1.00 68.06 85 GLU A O 1
ATOM 668 N N . HIS A 1 86 ? 51.334 -9.714 -25.251 1.00 68.69 86 HIS A N 1
ATOM 669 C CA . HIS A 1 86 ? 51.409 -8.269 -25.504 1.00 68.69 86 HIS A CA 1
ATOM 670 C C . HIS A 1 86 ? 52.205 -7.506 -24.440 1.00 68.69 86 HIS A C 1
ATOM 672 O O . HIS A 1 86 ? 52.110 -6.282 -24.358 1.00 68.69 86 HIS A O 1
ATOM 678 N N . LYS A 1 87 ? 52.967 -8.212 -23.599 1.00 61.91 87 LYS A N 1
ATOM 679 C CA . LYS A 1 87 ? 53.931 -7.583 -22.695 1.00 61.91 87 LYS A CA 1
ATOM 680 C C . LYS A 1 87 ? 55.131 -7.114 -23.522 1.00 61.91 87 LYS A C 1
ATOM 682 O O . LYS A 1 87 ? 56.048 -7.893 -23.758 1.00 61.91 87 LYS A O 1
ATOM 687 N N . GLY A 1 88 ? 55.058 -5.873 -23.994 1.00 57.75 88 GLY A N 1
ATOM 688 C CA . GLY A 1 88 ? 56.200 -5.059 -24.409 1.00 57.75 88 GLY A CA 1
ATOM 689 C C . GLY A 1 88 ? 56.504 -4.042 -23.325 1.00 57.75 88 GLY A C 1
ATOM 690 O O . GLY A 1 88 ? 55.520 -3.483 -22.786 1.00 57.75 88 GLY A O 1
#

Sequence (88 aa):
LQAYGQKDPLVEYKSEGHRMYKDLLLSIDSMIAHSLMRARVNSQNRAPHRHVVSQPRANKVGRNDPCPCGSGKKYKRCGMISAPEHKG

pLDDT: mean 79.97, std 14.82, range [46.56, 98.12]

Secondary structure (DSSP, 8-state):
--------HHHHHHHHHHHHHHHHHHHHHHHHHHHHHH------------------------TTSBPTTSSSSBHHHHTTTT-GGG--

Solvent-accessible surface area (backbone atoms only — not comparable to full-atom values): 5700 Å² total; per-residue (Å²): 133,86,79,87,74,83,73,59,67,69,56,50,52,51,53,52,52,52,49,54,51,52,54,50,52,53,50,51,52,49,51,51,51,54,50,55,74,67,54,74,80,75,75,73,7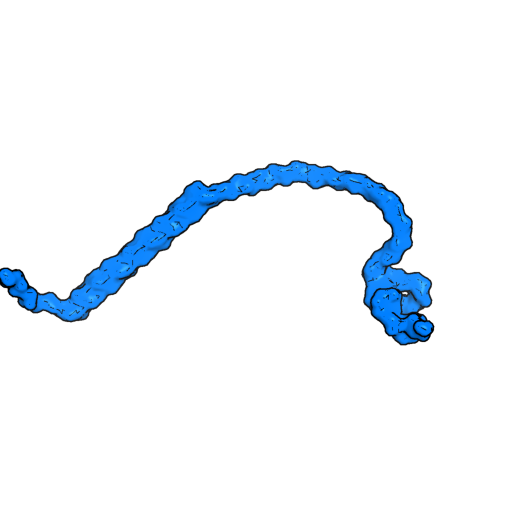6,68,66,77,78,75,76,74,77,75,74,85,69,70,89,66,84,47,63,76,36,74,28,91,83,70,79,80,38,35,18,55,64,39,76,70,37,84,24,85,95,56,67,124

Mean predicted aligned error: 18.47 Å

Foldseek 3Di:
DDDPPDDDPVVVVVVVVVVVVVVVVVVVVVVVVVCVVPDDPPPPPVPPPPPPPDDPDDPDQDQQHQDPLPPRHGCVAPPVPCHPSNVD

Radius of gyration: 34.76 Å; Cα contacts (8 Å, |Δi|>4): 37; chains: 1; bounding box: 73×26×80 Å